Protein AF-A0A9D7NUK7-F1 (afdb_monomer)

Mean predicted aligned error: 3.02 Å

Secondary structure (DSSP, 8-state):
-HHHHHHHS---SEE-TT--EESSEEHHHHHHHHHHHHHHHHHH--HHHHHHHHHHHHHHHHHS---SSS-GGGTT---SEESTTSSTTTT---HHHHHHHHHHHHHHTT-PPP-

Sequence (115 aa):
MRDRFLEHGTLNGRYDARWRGSESTITTGCAQLAIVWSRLQAITHEPDYDSAAKRMVDLLKQVQHTSSSGPSAAQGGVTGSFPLWGRYEKFAYPNWAQKYLADALLCREGILPRF

Radius of gyration: 14.16 Å; Cα contacts (8 Å, |Δi|>4): 178; chains: 1; bounding box: 37×34×32 Å

Solvent-accessible surface area (backbone atoms only — not comparable to full-atom values): 6232 Å² total; per-residue (Å²): 109,64,65,57,30,67,73,66,76,53,60,55,48,39,64,51,100,83,67,51,69,40,66,46,26,32,41,41,59,49,22,49,48,18,40,51,24,41,50,46,21,74,74,69,67,47,65,66,27,46,54,39,19,53,53,42,51,53,53,49,60,70,57,29,34,74,59,90,69,75,64,74,91,48,52,68,31,24,38,26,9,50,58,50,79,19,83,52,53,52,79,36,60,46,69,63,28,44,51,34,40,53,50,28,53,37,31,72,75,70,47,68,86,86,130

Nearest PDB structures (foldseek):
  8h1l-assembly1_A  TM=6.351E-01  e=1.118E-01  Runella slithyformis
  8h1l-assembly2_D  TM=6.025E-01  e=1.185E-01  Runella slithyformis
  8h1k-assembly1_A  TM=7.068E-01  e=3.636E-01  Runella slithyformis
  8h1m-assembly1_A  TM=5.427E-01  e=2.552E-01  Runella slithyformis
  3wkh-assembly1_A  TM=5.705E-01  e=1.052E+00  Rhodothermus marinus

Structure (mmCIF, N/CA/C/O backbone):
data_AF-A0A9D7NUK7-F1
#
_entry.id   AF-A0A9D7NUK7-F1
#
loop_
_atom_site.group_PDB
_atom_site.id
_atom_site.type_symbol
_atom_site.label_atom_id
_atom_site.label_alt_id
_atom_site.label_comp_id
_atom_site.label_asym_id
_atom_site.label_entity_id
_atom_site.label_seq_id
_atom_site.pdbx_PDB_ins_code
_atom_site.Cartn_x
_atom_site.Cartn_y
_atom_site.Cartn_z
_atom_site.occupancy
_atom_site.B_iso_or_equiv
_atom_site.auth_seq_id
_atom_site.auth_comp_id
_atom_site.auth_asym_id
_atom_site.auth_atom_id
_atom_site.pdbx_PDB_model_num
ATOM 1 N N . MET A 1 1 ? -7.835 -10.086 5.136 1.00 93.19 1 MET A N 1
ATOM 2 C CA . MET A 1 1 ? -6.687 -9.354 4.539 1.00 93.19 1 MET A CA 1
ATOM 3 C C . MET A 1 1 ? -5.884 -8.594 5.585 1.00 93.19 1 MET A C 1
ATOM 5 O O . MET A 1 1 ? -4.676 -8.773 5.596 1.00 93.19 1 MET A O 1
ATOM 9 N N . ARG A 1 2 ? -6.526 -7.793 6.453 1.00 97.06 2 ARG A N 1
ATOM 10 C CA . ARG A 1 2 ? -5.874 -7.056 7.551 1.00 97.06 2 ARG A CA 1
ATOM 11 C C . ARG A 1 2 ? -4.936 -7.933 8.384 1.00 97.06 2 ARG A C 1
ATOM 13 O O . ARG A 1 2 ? -3.749 -7.649 8.429 1.00 97.06 2 ARG A O 1
ATOM 20 N N . ASP A 1 3 ? -5.448 -9.022 8.954 1.00 97.56 3 ASP A N 1
ATOM 21 C CA . ASP A 1 3 ? -4.664 -9.857 9.881 1.00 97.56 3 ASP A CA 1
ATOM 22 C C . ASP A 1 3 ? -3.449 -10.484 9.188 1.00 97.56 3 ASP A C 1
ATOM 24 O O . ASP A 1 3 ? -2.331 -10.373 9.673 1.00 97.56 3 ASP A O 1
ATOM 28 N N . ARG A 1 4 ? -3.641 -11.006 7.968 1.00 96.69 4 ARG A N 1
ATOM 29 C CA . ARG A 1 4 ? -2.550 -11.510 7.115 1.00 96.69 4 ARG A CA 1
ATOM 30 C C . ARG A 1 4 ? -1.466 -10.452 6.874 1.00 96.69 4 ARG A C 1
ATOM 32 O O . ARG A 1 4 ? -0.281 -10.770 6.875 1.00 96.69 4 ARG A O 1
ATOM 39 N N . PHE A 1 5 ? -1.863 -9.202 6.633 1.00 98.00 5 PHE A N 1
ATOM 40 C CA . PHE A 1 5 ? -0.913 -8.107 6.456 1.00 98.00 5 PHE A CA 1
ATOM 41 C C . PHE A 1 5 ? -0.197 -7.756 7.764 1.00 98.00 5 PHE A C 1
ATOM 43 O O . PHE A 1 5 ? 1.014 -7.553 7.755 1.00 98.00 5 PHE A O 1
ATOM 50 N N . LEU A 1 6 ? -0.916 -7.708 8.887 1.00 98.25 6 LEU A N 1
ATOM 51 C CA . LEU A 1 6 ? -0.321 -7.438 10.194 1.00 98.25 6 LEU A CA 1
ATOM 52 C C . LEU A 1 6 ? 0.694 -8.517 10.594 1.00 98.25 6 LEU A C 1
ATOM 54 O O . LEU A 1 6 ? 1.736 -8.180 11.159 1.00 98.25 6 LEU A O 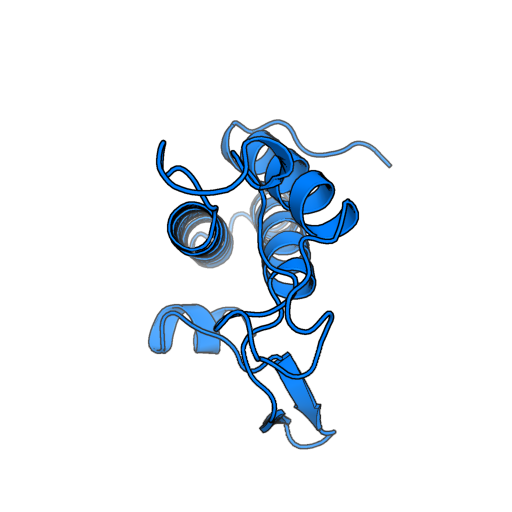1
ATOM 58 N N . GLU A 1 7 ? 0.421 -9.774 10.252 1.00 97.75 7 GLU A N 1
ATOM 59 C CA . GLU A 1 7 ? 1.290 -10.920 10.515 1.00 97.75 7 GLU A CA 1
ATOM 60 C C . GLU A 1 7 ? 2.540 -10.928 9.622 1.00 97.75 7 GLU A C 1
ATOM 62 O O . GLU A 1 7 ? 3.653 -11.076 10.119 1.00 97.75 7 GLU A O 1
ATOM 67 N N . HIS A 1 8 ? 2.388 -10.747 8.306 1.00 96.06 8 HIS A N 1
ATOM 68 C CA . HIS A 1 8 ? 3.493 -10.945 7.355 1.00 96.06 8 HIS A CA 1
ATOM 69 C C . HIS A 1 8 ? 4.180 -9.653 6.886 1.00 96.06 8 HIS A C 1
ATOM 71 O O . HIS A 1 8 ? 5.226 -9.712 6.245 1.00 96.06 8 HIS A O 1
ATOM 77 N N . GLY A 1 9 ? 3.588 -8.482 7.130 1.00 95.75 9 GLY A N 1
ATOM 78 C CA . GLY A 1 9 ? 4.094 -7.185 6.661 1.00 95.75 9 GLY A CA 1
ATOM 79 C C . GLY A 1 9 ? 3.938 -6.932 5.15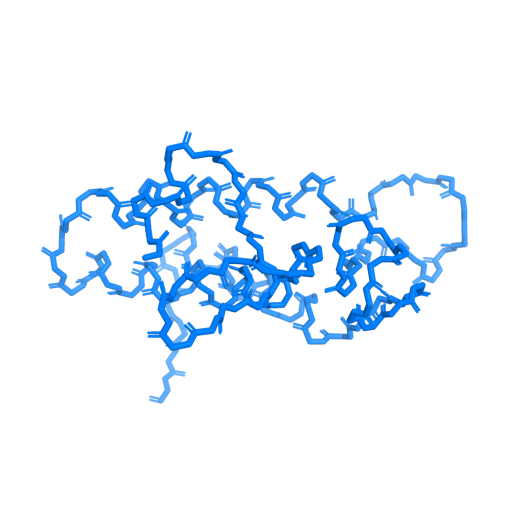6 1.00 95.75 9 GLY A C 1
ATOM 80 O O . GLY A 1 9 ? 4.337 -5.878 4.667 1.00 95.75 9 GLY A O 1
ATOM 81 N N . THR A 1 10 ? 3.352 -7.868 4.407 1.00 95.12 10 THR A N 1
ATOM 82 C CA . THR A 1 10 ? 3.106 -7.751 2.964 1.00 95.12 10 THR A CA 1
ATOM 83 C C . THR A 1 10 ? 1.871 -8.551 2.539 1.00 95.12 10 THR A C 1
ATOM 85 O O . THR A 1 10 ? 1.342 -9.358 3.306 1.00 95.12 10 THR A O 1
ATOM 88 N N . LEU A 1 11 ? 1.387 -8.322 1.317 1.00 96.81 11 LEU A N 1
ATOM 89 C CA . LEU A 1 11 ? 0.270 -9.043 0.709 1.00 96.81 11 LEU A CA 1
ATOM 90 C C . LEU A 1 11 ? 0.618 -9.432 -0.728 1.00 96.81 11 LEU A C 1
ATOM 92 O O . LEU A 1 11 ? 1.168 -8.636 -1.479 1.00 96.81 11 LEU A O 1
ATOM 96 N N . ASN A 1 12 ? 0.201 -10.629 -1.137 1.00 96.75 12 ASN A N 1
ATOM 97 C CA . ASN A 1 12 ? 0.234 -11.021 -2.545 1.00 96.75 12 ASN A CA 1
ATOM 98 C C . ASN A 1 12 ? -0.644 -10.098 -3.406 1.00 96.75 12 ASN A C 1
ATOM 100 O O . ASN A 1 12 ? -1.648 -9.561 -2.931 1.00 96.75 12 ASN A O 1
ATOM 104 N N . GLY A 1 13 ? -0.292 -9.946 -4.683 1.00 95.00 13 GLY A N 1
ATOM 105 C CA . GLY A 1 13 ? -1.022 -9.080 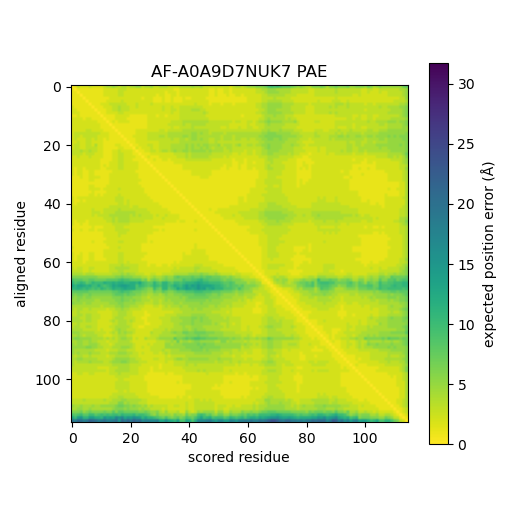-5.613 1.00 95.00 13 GLY A CA 1
ATOM 106 C C . GLY A 1 13 ? -2.407 -9.600 -5.993 1.00 95.00 13 GLY A C 1
ATOM 107 O O . GLY A 1 13 ? -3.317 -8.821 -6.273 1.00 95.00 13 GLY A O 1
ATOM 108 N N . ARG A 1 14 ? -2.589 -10.921 -5.994 1.00 95.19 14 ARG A N 1
ATOM 109 C CA . ARG A 1 14 ? -3.843 -11.584 -6.351 1.00 95.19 14 ARG A CA 1
ATOM 110 C C . ARG A 1 14 ? -4.125 -12.732 -5.399 1.00 95.19 14 ARG A C 1
ATOM 112 O O . ARG A 1 14 ? -3.221 -13.458 -4.995 1.00 95.19 14 ARG A O 1
ATOM 119 N N . TYR A 1 15 ? -5.402 -12.931 -5.105 1.00 95.56 15 TYR A N 1
ATOM 120 C CA . TYR A 1 15 ? -5.886 -14.072 -4.343 1.00 95.56 15 TYR A CA 1
ATOM 121 C C . TYR A 1 15 ? -6.968 -14.796 -5.135 1.00 95.56 15 TYR A C 1
ATOM 123 O O . TYR A 1 15 ? -7.774 -14.157 -5.814 1.00 95.56 15 TYR A O 1
ATOM 131 N N . ASP A 1 16 ? -6.958 -16.124 -5.078 1.00 96.38 16 ASP A N 1
ATOM 132 C CA . ASP A 1 16 ? -8.020 -16.946 -5.657 1.00 96.38 16 ASP A CA 1
ATOM 133 C C . ASP A 1 16 ? -9.210 -17.116 -4.692 1.00 96.38 16 ASP A C 1
ATOM 135 O O . ASP A 1 16 ? -9.200 -16.625 -3.562 1.00 96.38 16 ASP A O 1
ATOM 139 N N . ALA A 1 17 ? -10.243 -17.847 -5.123 1.00 96.62 17 ALA A N 1
ATOM 140 C CA . ALA A 1 17 ? -11.441 -18.107 -4.319 1.00 96.62 17 ALA A CA 1
ATOM 141 C C . ALA A 1 17 ? -11.170 -18.876 -3.008 1.00 96.62 17 ALA A C 1
ATOM 143 O O . ALA A 1 17 ? -12.022 -18.907 -2.125 1.00 96.62 17 ALA A O 1
ATOM 144 N N . ARG A 1 18 ? -9.994 -19.502 -2.871 1.00 96.38 18 ARG A N 1
ATOM 145 C CA . ARG A 1 18 ? -9.546 -20.197 -1.656 1.00 96.38 18 ARG A CA 1
ATOM 146 C C . ARG A 1 18 ? -8.555 -19.355 -0.849 1.00 96.38 18 ARG A C 1
ATOM 148 O O . ARG A 1 18 ? -7.889 -19.889 0.033 1.00 96.38 18 ARG A O 1
ATOM 155 N N . TRP A 1 19 ? -8.432 -18.062 -1.154 1.00 93.62 19 TRP A N 1
ATOM 156 C CA . TRP A 1 19 ? -7.483 -17.139 -0.532 1.00 93.62 19 TRP A CA 1
ATOM 157 C C . TRP A 1 19 ? -6.014 -17.551 -0.676 1.00 93.62 19 TRP A C 1
ATOM 159 O O . TRP A 1 19 ? -5.176 -17.157 0.140 1.00 93.62 19 TRP A O 1
ATOM 169 N N . ARG A 1 20 ? -5.667 -18.304 -1.726 1.00 95.44 20 ARG A N 1
ATOM 170 C CA . ARG A 1 20 ? -4.266 -18.585 -2.054 1.00 95.44 20 ARG A CA 1
ATOM 171 C C . ARG A 1 20 ? -3.686 -17.401 -2.810 1.00 95.44 20 ARG A C 1
ATOM 173 O O . ARG A 1 20 ? -4.248 -16.960 -3.813 1.00 95.44 20 ARG A O 1
ATOM 180 N N . GLY A 1 21 ? -2.583 -16.878 -2.287 1.00 95.75 21 GLY A N 1
ATOM 181 C CA . GLY A 1 21 ? -1.889 -15.730 -2.848 1.00 95.75 21 GLY A CA 1
ATOM 182 C C . GLY A 1 21 ? -1.051 -16.091 -4.071 1.00 95.75 21 GLY A C 1
ATOM 183 O O . GLY A 1 21 ? -0.461 -17.165 -4.142 1.00 95.75 21 GLY A O 1
ATOM 184 N N . SER A 1 22 ? -1.001 -15.173 -5.025 1.00 95.31 22 SER A N 1
ATOM 185 C CA . SER A 1 22 ? -0.167 -15.222 -6.224 1.00 95.31 22 SER A CA 1
ATOM 186 C C . SER A 1 22 ? 0.215 -13.800 -6.630 1.00 95.31 22 SER A C 1
ATOM 188 O O . SER A 1 22 ? -0.435 -12.844 -6.203 1.00 95.31 22 SER A O 1
ATOM 190 N N . GLU A 1 23 ? 1.218 -13.678 -7.501 1.00 94.19 23 GLU A N 1
ATOM 191 C CA . GLU A 1 23 ? 1.752 -12.400 -7.986 1.00 94.19 23 GLU A CA 1
ATOM 192 C C . GLU A 1 23 ? 2.411 -11.547 -6.887 1.00 94.19 23 GLU A C 1
ATOM 194 O O . GLU A 1 23 ? 2.067 -11.590 -5.703 1.00 94.19 23 GLU A O 1
ATOM 199 N N . SER A 1 24 ? 3.379 -10.733 -7.298 1.00 95.25 24 SER A N 1
ATOM 200 C CA . SER A 1 24 ? 4.018 -9.753 -6.419 1.00 95.25 24 SER A CA 1
ATOM 201 C C . SER A 1 24 ? 3.020 -8.702 -5.925 1.00 95.25 24 SER A C 1
ATOM 203 O O . SER A 1 24 ? 1.990 -8.462 -6.557 1.00 95.25 24 SER A O 1
ATOM 205 N N . THR A 1 25 ? 3.345 -8.053 -4.809 1.00 95.94 25 THR A N 1
ATOM 206 C CA . THR A 1 25 ? 2.539 -6.991 -4.194 1.00 95.94 25 THR A CA 1
ATOM 207 C C . THR A 1 25 ? 2.128 -5.937 -5.217 1.00 95.94 25 THR A C 1
ATOM 209 O O . THR A 1 25 ? 2.980 -5.382 -5.910 1.00 95.94 25 THR A O 1
ATOM 212 N N . ILE A 1 26 ? 0.833 -5.625 -5.291 1.00 96.69 26 ILE A N 1
ATOM 213 C CA . ILE A 1 26 ? 0.307 -4.545 -6.134 1.00 96.69 26 ILE A CA 1
ATOM 214 C C . ILE A 1 26 ? 0.104 -3.312 -5.256 1.00 96.69 26 ILE A C 1
ATOM 216 O O . ILE A 1 26 ? -0.796 -3.274 -4.415 1.00 96.69 26 ILE A O 1
ATOM 220 N N . THR A 1 27 ? 0.928 -2.287 -5.464 1.00 96.88 27 THR A N 1
ATOM 221 C CA . THR A 1 27 ? 0.982 -1.086 -4.609 1.00 96.88 27 THR A CA 1
ATOM 222 C C . THR A 1 27 ? -0.313 -0.283 -4.656 1.00 96.88 27 THR A C 1
ATOM 224 O O . THR A 1 27 ? -0.730 0.290 -3.654 1.00 96.88 27 THR A O 1
ATOM 227 N N . THR A 1 28 ? -0.995 -0.295 -5.803 1.00 96.44 28 THR A N 1
ATOM 228 C CA . THR A 1 28 ? -2.300 0.353 -5.973 1.00 96.44 28 THR A CA 1
ATOM 229 C C . THR A 1 28 ? -3.337 -0.261 -5.036 1.00 96.44 28 THR A C 1
ATOM 231 O O . THR A 1 28 ? -4.020 0.463 -4.316 1.00 96.44 28 THR A O 1
ATOM 234 N N . GLY A 1 29 ? -3.417 -1.595 -4.999 1.00 96.56 29 GLY A N 1
ATOM 235 C CA . GLY A 1 29 ? -4.332 -2.315 -4.115 1.00 96.56 29 GLY A CA 1
ATOM 236 C C . GLY A 1 29 ? -3.969 -2.122 -2.644 1.00 96.56 29 GLY A C 1
ATOM 237 O O . GLY A 1 29 ? -4.850 -1.919 -1.815 1.00 96.56 29 GLY A O 1
ATOM 238 N N . CYS A 1 30 ? -2.675 -2.097 -2.321 1.00 97.81 30 CYS A N 1
ATOM 239 C CA . CYS A 1 30 ? -2.181 -1.743 -0.990 1.00 97.81 30 CYS A CA 1
ATOM 240 C C . CYS A 1 30 ? -2.637 -0.343 -0.550 1.00 97.81 30 CYS A C 1
ATOM 242 O O . CYS A 1 30 ? -3.160 -0.189 0.551 1.00 97.81 30 CYS A O 1
ATOM 244 N N . ALA A 1 31 ? -2.501 0.666 -1.414 1.00 97.69 31 ALA A N 1
ATOM 245 C CA . ALA A 1 31 ? -2.919 2.032 -1.110 1.00 97.69 31 ALA A CA 1
ATOM 246 C C . ALA A 1 31 ? -4.441 2.127 -0.914 1.00 97.69 31 ALA A C 1
ATOM 248 O O . ALA A 1 31 ? -4.916 2.732 0.044 1.00 97.69 31 ALA A O 1
ATOM 249 N N . GLN A 1 32 ? -5.214 1.451 -1.768 1.00 97.25 32 GLN A N 1
ATOM 250 C CA . GLN A 1 32 ? -6.667 1.347 -1.621 1.00 97.25 32 GLN A CA 1
ATOM 251 C C . GLN A 1 32 ? -7.069 0.649 -0.312 1.00 97.25 32 GLN A C 1
ATOM 253 O O . GLN A 1 32 ? -7.980 1.116 0.371 1.00 97.25 32 GLN A O 1
ATOM 258 N N . LEU A 1 33 ? -6.381 -0.432 0.074 1.00 98.06 33 LEU A N 1
ATOM 259 C CA . LEU A 1 33 ? -6.617 -1.119 1.346 1.00 98.06 33 LEU A CA 1
ATOM 260 C C . LEU A 1 33 ? -6.312 -0.225 2.547 1.00 98.06 33 LEU A C 1
ATOM 262 O O . LEU A 1 33 ? -7.096 -0.231 3.490 1.00 98.06 33 LEU A O 1
ATOM 266 N N . ALA A 1 34 ? -5.241 0.574 2.503 1.00 98.25 34 ALA A N 1
ATOM 267 C CA . ALA A 1 34 ? -4.939 1.533 3.563 1.00 98.25 34 ALA A CA 1
ATOM 268 C C . ALA A 1 34 ? -6.099 2.521 3.772 1.00 98.25 34 ALA A C 1
ATOM 270 O O . ALA A 1 34 ? -6.548 2.703 4.900 1.00 98.25 34 ALA A O 1
ATOM 271 N N . ILE A 1 35 ? -6.658 3.072 2.688 1.00 98.06 35 ILE A N 1
ATOM 272 C CA . ILE A 1 35 ? -7.829 3.963 2.740 1.00 98.06 35 ILE A CA 1
ATOM 273 C C . ILE A 1 35 ? -9.053 3.239 3.324 1.00 98.06 35 ILE A C 1
ATOM 275 O O . ILE A 1 35 ? -9.768 3.791 4.162 1.00 98.06 35 ILE A O 1
ATOM 279 N N . VAL A 1 36 ? -9.325 2.006 2.877 1.00 97.81 36 VAL A N 1
ATOM 280 C CA . VAL A 1 36 ? -10.451 1.203 3.385 1.00 97.81 36 VAL A CA 1
ATOM 281 C C . VAL A 1 36 ? -10.292 0.936 4.879 1.00 97.81 36 VAL A C 1
ATOM 283 O O . VAL A 1 36 ? -11.248 1.116 5.628 1.00 97.81 36 VAL A O 1
ATOM 286 N N . TRP A 1 37 ? -9.098 0.559 5.332 1.00 98.31 37 TRP A N 1
ATOM 287 C CA . TRP A 1 37 ? -8.828 0.327 6.747 1.00 98.31 37 TRP A CA 1
ATOM 288 C C . TRP A 1 37 ? -8.950 1.608 7.571 1.00 98.31 37 TRP A C 1
ATOM 290 O O . TRP A 1 37 ? -9.594 1.571 8.611 1.00 98.31 37 TRP A O 1
ATOM 300 N N . SER A 1 38 ? -8.473 2.758 7.088 1.00 97.94 38 SER A N 1
ATOM 301 C CA . SER A 1 38 ? -8.709 4.041 7.769 1.00 97.94 38 SER A CA 1
ATOM 302 C C . SER A 1 38 ? -10.199 4.361 7.932 1.00 97.94 38 SER A C 1
ATOM 304 O O . SER A 1 38 ? -10.611 4.872 8.971 1.00 97.94 38 SER A O 1
ATOM 306 N N . ARG A 1 39 ? -11.038 4.024 6.944 1.00 96.31 39 ARG A N 1
ATOM 307 C CA . ARG A 1 39 ? -12.496 4.180 7.078 1.00 96.31 39 ARG A CA 1
ATOM 308 C C . ARG A 1 39 ? -13.110 3.195 8.057 1.00 96.31 39 ARG A C 1
ATOM 310 O O . ARG A 1 39 ? -13.955 3.591 8.850 1.00 96.31 39 ARG A O 1
ATOM 317 N N . LEU A 1 40 ? -12.698 1.931 8.001 1.00 97.19 40 LEU A N 1
ATOM 318 C CA . LEU A 1 40 ? -13.181 0.920 8.936 1.00 97.19 40 LEU A CA 1
ATOM 319 C C . LEU A 1 40 ? -12.817 1.304 10.370 1.00 97.19 40 LEU A C 1
ATOM 321 O O . LEU A 1 40 ? -13.704 1.293 11.209 1.00 97.19 40 LEU A O 1
ATOM 325 N N . GLN A 1 41 ? -11.596 1.783 10.624 1.00 97.56 41 GLN A N 1
ATOM 326 C CA . GLN A 1 41 ? -11.207 2.354 11.916 1.00 97.56 41 GLN A CA 1
ATOM 327 C C . GLN A 1 41 ? -12.167 3.460 12.374 1.00 97.56 41 GLN A C 1
ATOM 329 O O . GLN A 1 41 ? -12.559 3.486 13.536 1.00 97.56 41 GLN A O 1
ATOM 334 N N . ALA A 1 42 ? -12.538 4.386 11.487 1.00 95.56 42 ALA A N 1
ATOM 335 C CA . ALA A 1 42 ? -13.418 5.499 11.838 1.00 95.56 42 ALA A CA 1
ATOM 336 C C . ALA A 1 42 ? -14.861 5.065 12.154 1.00 95.56 42 ALA A C 1
ATOM 338 O O . ALA A 1 42 ? -15.552 5.763 12.887 1.00 95.56 42 ALA A O 1
ATOM 339 N N .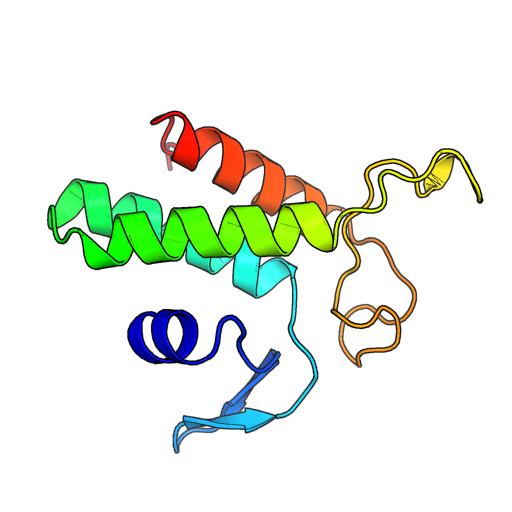 ILE A 1 43 ? -15.310 3.934 11.599 1.00 96.38 43 ILE A N 1
ATOM 340 C CA . ILE A 1 43 ? -16.662 3.390 11.800 1.00 96.38 43 ILE A CA 1
ATOM 341 C C . ILE A 1 43 ? -16.706 2.432 12.996 1.00 96.38 43 ILE A C 1
ATOM 343 O O . ILE A 1 43 ? -17.641 2.477 13.789 1.00 96.38 43 ILE A O 1
ATOM 347 N N . THR A 1 44 ? -15.731 1.527 13.103 1.00 97.56 44 THR A N 1
ATOM 348 C CA . THR A 1 44 ? -15.739 0.424 14.075 1.00 97.56 44 THR A CA 1
ATOM 349 C C . THR A 1 44 ? -14.927 0.722 15.328 1.00 97.56 44 THR A C 1
ATOM 351 O O . THR A 1 44 ? -15.109 0.042 16.333 1.00 97.56 44 THR A O 1
ATOM 354 N N . HIS A 1 45 ? -14.016 1.698 15.269 1.00 97.06 45 HIS A N 1
ATOM 355 C CA . HIS A 1 45 ? -13.030 2.004 16.309 1.00 97.06 45 HIS A CA 1
ATOM 356 C C . HIS A 1 45 ? -12.098 0.834 16.680 1.00 97.06 45 HIS A C 1
ATOM 358 O O . HIS A 1 45 ? -11.406 0.896 17.695 1.00 97.06 45 HIS A O 1
ATOM 364 N N . GLU A 1 46 ? -12.032 -0.220 15.859 1.00 98.06 46 GLU A N 1
ATOM 365 C CA . GLU A 1 46 ? -11.198 -1.394 16.128 1.00 98.06 46 GLU A CA 1
ATOM 366 C C . GLU A 1 46 ? -9.722 -1.115 15.777 1.00 98.06 46 GLU A C 1
ATOM 368 O O . GLU A 1 46 ? -9.402 -1.007 14.591 1.00 98.06 46 GLU A O 1
ATOM 373 N N . PRO A 1 47 ? -8.805 -1.067 16.766 1.00 97.25 47 PRO A N 1
ATOM 374 C CA . PRO A 1 47 ? -7.449 -0.509 16.632 1.00 97.25 47 PRO A CA 1
ATOM 375 C C . PRO A 1 47 ? -6.544 -1.229 15.622 1.00 97.25 47 PRO A C 1
ATOM 377 O O . PRO A 1 47 ? -5.546 -0.669 15.152 1.00 97.25 47 PRO A O 1
ATOM 380 N N . ASP A 1 48 ? -6.880 -2.463 15.258 1.00 98.38 48 ASP A N 1
ATOM 381 C CA . ASP A 1 48 ? -6.133 -3.223 14.261 1.00 98.38 48 ASP A CA 1
ATOM 382 C C . ASP A 1 48 ? -6.272 -2.615 12.860 1.00 98.38 48 ASP A C 1
ATOM 384 O O . ASP A 1 48 ? -5.361 -2.747 12.038 1.00 98.38 48 ASP A O 1
ATOM 388 N N . TYR A 1 49 ? -7.378 -1.920 12.565 1.00 98.38 49 TYR A N 1
ATOM 389 C CA . TYR A 1 49 ? -7.535 -1.218 11.291 1.00 98.38 49 TYR A CA 1
ATOM 390 C C . TYR A 1 49 ? -6.616 -0.001 11.193 1.00 98.38 49 TYR A C 1
ATOM 392 O O . TYR A 1 49 ? -5.961 0.169 10.164 1.00 98.38 49 TYR A O 1
ATOM 400 N N . ASP A 1 50 ? -6.509 0.803 12.253 1.00 97.50 50 ASP A N 1
ATOM 401 C CA . ASP A 1 50 ? -5.530 1.894 12.330 1.00 97.50 50 ASP A CA 1
ATOM 402 C C . ASP A 1 50 ? -4.098 1.369 12.187 1.00 97.50 50 ASP A C 1
ATOM 404 O O . ASP A 1 50 ? -3.323 1.856 11.357 1.00 97.50 50 ASP A O 1
ATOM 408 N N . SER A 1 51 ? -3.770 0.314 12.937 1.00 98.38 51 SER A N 1
ATOM 409 C CA . SER A 1 51 ? -2.451 -0.321 12.889 1.00 98.38 51 SER A CA 1
ATOM 410 C C . SER A 1 51 ? -2.110 -0.816 11.483 1.00 98.38 51 SER A C 1
ATOM 412 O O . SER A 1 51 ? -1.006 -0.582 1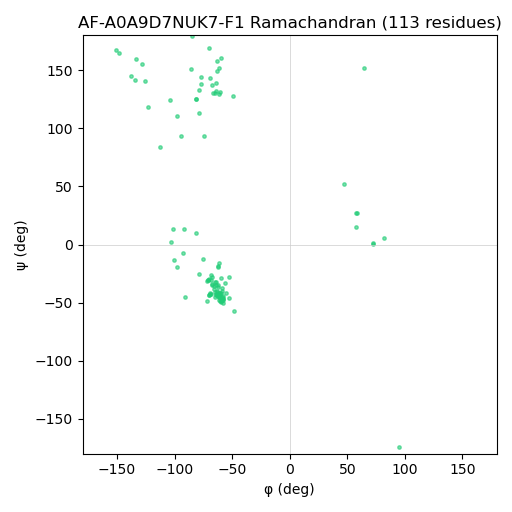0.982 1.00 98.38 51 SER A O 1
ATOM 414 N N . ALA A 1 52 ? -3.061 -1.464 10.807 1.00 98.56 52 ALA A N 1
ATOM 415 C CA . ALA A 1 52 ? -2.865 -1.958 9.452 1.00 98.56 52 ALA A CA 1
ATOM 416 C C . ALA A 1 52 ? -2.744 -0.817 8.432 1.00 98.56 52 ALA A C 1
ATOM 418 O O . ALA A 1 52 ? -1.855 -0.857 7.580 1.00 98.56 52 ALA A O 1
ATOM 419 N N . ALA A 1 53 ? -3.582 0.220 8.530 1.00 98.38 53 ALA A N 1
ATOM 420 C CA . ALA A 1 53 ? -3.528 1.380 7.643 1.00 98.38 53 ALA A CA 1
ATOM 421 C C . ALA A 1 53 ? -2.170 2.093 7.735 1.00 98.38 53 ALA A C 1
ATOM 423 O O . ALA A 1 53 ? -1.516 2.313 6.713 1.00 98.38 53 ALA A O 1
ATOM 424 N N . LYS A 1 54 ? -1.697 2.377 8.956 1.00 98.38 54 LYS A N 1
ATOM 425 C CA . LYS A 1 54 ? -0.405 3.038 9.198 1.00 98.38 54 LYS A CA 1
ATOM 426 C C . LYS A 1 54 ? 0.767 2.225 8.653 1.00 98.38 54 LYS A C 1
ATOM 428 O O . LYS A 1 54 ? 1.579 2.765 7.901 1.00 98.38 54 LYS A O 1
ATOM 433 N N . ARG A 1 55 ? 0.816 0.921 8.952 1.00 98.56 55 ARG A N 1
ATOM 434 C CA . ARG A 1 55 ? 1.883 0.030 8.462 1.00 98.56 55 ARG A CA 1
ATOM 435 C C . ARG A 1 55 ? 1.873 -0.110 6.939 1.00 98.56 55 ARG A C 1
ATOM 437 O O . ARG A 1 55 ? 2.937 -0.188 6.335 1.00 98.56 55 ARG A O 1
ATOM 444 N N . MET A 1 56 ? 0.699 -0.103 6.305 1.00 98.56 56 MET A N 1
ATOM 445 C CA . MET A 1 56 ? 0.588 -0.154 4.843 1.00 98.56 56 MET A CA 1
ATOM 446 C C . MET A 1 56 ? 1.087 1.133 4.185 1.00 98.56 56 MET A C 1
ATOM 448 O O . MET A 1 56 ? 1.806 1.074 3.191 1.00 98.56 56 MET A O 1
ATOM 452 N N . VAL A 1 57 ? 0.761 2.295 4.757 1.00 98.31 57 VAL A N 1
ATOM 453 C CA . VAL A 1 57 ? 1.317 3.579 4.303 1.00 98.31 57 VAL A CA 1
ATOM 454 C C . VAL A 1 57 ? 2.840 3.592 4.453 1.00 98.31 57 VAL A C 1
ATOM 456 O O . VAL A 1 57 ? 3.531 4.020 3.533 1.00 98.31 57 VAL A O 1
ATOM 459 N N . ASP A 1 58 ? 3.379 3.097 5.570 1.00 98.06 58 ASP A N 1
ATOM 460 C CA . ASP A 1 58 ? 4.831 3.020 5.773 1.00 98.06 58 ASP A CA 1
ATOM 461 C C . ASP A 1 58 ? 5.514 2.084 4.763 1.00 98.06 58 ASP A C 1
ATOM 463 O O . ASP A 1 58 ? 6.542 2.459 4.198 1.00 98.06 58 ASP A O 1
ATOM 467 N N . LEU A 1 59 ? 4.909 0.933 4.445 1.00 97.19 59 LEU A N 1
ATOM 468 C CA . LEU A 1 59 ? 5.378 0.059 3.364 1.00 97.19 59 LEU A CA 1
ATOM 469 C C . LEU A 1 59 ? 5.409 0.801 2.018 1.00 97.19 59 LEU A C 1
ATOM 471 O O . LEU A 1 59 ? 6.404 0.749 1.302 1.00 97.19 59 LEU A O 1
ATOM 475 N N . LEU A 1 60 ? 4.346 1.524 1.663 1.00 97.38 60 LEU A N 1
ATOM 476 C CA . LEU A 1 60 ? 4.279 2.243 0.387 1.00 97.38 60 LEU A CA 1
ATOM 477 C C . LEU A 1 60 ? 5.276 3.403 0.306 1.00 97.38 60 LEU A C 1
ATOM 479 O O . LEU A 1 60 ? 5.846 3.633 -0.758 1.00 97.38 60 LEU A O 1
ATOM 483 N N . LYS A 1 61 ? 5.545 4.088 1.423 1.00 96.12 61 LYS A N 1
ATOM 484 C CA . LYS A 1 61 ? 6.606 5.103 1.511 1.00 96.12 61 LYS A CA 1
ATOM 485 C C . LYS A 1 61 ? 7.994 4.509 1.269 1.00 96.12 61 LYS A C 1
ATOM 487 O O . LYS A 1 61 ? 8.830 5.180 0.679 1.00 96.12 61 LYS A O 1
ATOM 492 N N . GLN A 1 62 ? 8.239 3.266 1.692 1.00 94.44 62 GLN A N 1
ATOM 493 C CA . GLN A 1 62 ? 9.495 2.562 1.399 1.00 94.44 62 GLN A CA 1
ATOM 494 C C . GLN A 1 62 ? 9.612 2.161 -0.078 1.00 94.44 62 GLN A C 1
ATOM 496 O O . GLN A 1 62 ? 10.717 2.099 -0.609 1.00 94.44 62 GLN A O 1
ATOM 501 N N . VAL A 1 63 ? 8.485 1.891 -0.743 1.00 93.56 63 VAL A N 1
ATOM 502 C CA . VAL A 1 63 ? 8.442 1.565 -2.178 1.00 93.56 63 VAL A CA 1
ATOM 503 C C . VAL A 1 63 ? 8.550 2.816 -3.059 1.00 93.56 63 VAL A C 1
ATOM 505 O O . VAL A 1 63 ? 8.989 2.728 -4.206 1.00 93.56 63 VAL A O 1
ATOM 508 N N . GLN A 1 64 ? 8.151 3.981 -2.546 1.00 94.75 64 GLN A N 1
ATOM 509 C CA . GLN A 1 64 ? 8.220 5.244 -3.273 1.00 94.75 64 GLN A CA 1
ATOM 510 C C . GLN A 1 64 ? 9.667 5.592 -3.645 1.00 94.75 64 GLN A C 1
ATOM 512 O O . GLN A 1 64 ? 10.569 5.620 -2.807 1.00 94.75 64 GLN A O 1
ATOM 517 N N . HIS A 1 65 ? 9.885 5.917 -4.916 1.00 92.12 65 HIS A N 1
ATOM 518 C CA . HIS A 1 65 ? 11.182 6.313 -5.434 1.00 92.12 65 HIS A CA 1
ATOM 519 C C . HIS A 1 65 ? 11.528 7.739 -4.985 1.00 92.12 65 HIS A C 1
ATOM 521 O O . HIS A 1 65 ? 11.162 8.720 -5.627 1.00 92.12 65 HIS A O 1
ATOM 527 N N . THR A 1 66 ? 12.244 7.861 -3.871 1.00 90.06 66 THR A N 1
ATOM 528 C CA . THR A 1 66 ? 12.688 9.148 -3.302 1.00 90.06 66 THR A CA 1
ATOM 529 C C . THR A 1 66 ? 14.165 9.448 -3.564 1.00 90.06 66 THR A C 1
ATOM 531 O O . THR A 1 66 ? 14.666 10.485 -3.132 1.00 90.06 66 THR A O 1
ATOM 534 N N . SER A 1 67 ? 14.867 8.569 -4.290 1.00 86.44 67 SER A N 1
ATOM 535 C CA . SER A 1 67 ? 16.268 8.783 -4.650 1.00 86.44 67 SER A CA 1
ATOM 536 C C . SER A 1 67 ? 16.433 10.006 -5.554 1.00 86.44 67 SER A C 1
ATOM 538 O O . SER A 1 67 ? 15.667 10.215 -6.498 1.00 86.44 67 SER A O 1
ATOM 540 N N . SER A 1 68 ? 17.483 10.786 -5.298 1.00 81.75 68 SER A N 1
ATOM 541 C CA . SER A 1 68 ? 17.931 11.858 -6.189 1.00 81.75 68 SER A CA 1
ATOM 542 C C . SER A 1 68 ? 18.659 11.331 -7.431 1.00 81.75 68 SER A C 1
ATOM 544 O O . SER A 1 68 ? 18.870 12.088 -8.377 1.00 81.75 68 SER A O 1
ATOM 546 N N . SER A 1 69 ? 19.024 10.044 -7.451 1.00 85.25 69 SER A N 1
ATOM 547 C CA . SER A 1 69 ? 19.603 9.372 -8.614 1.00 85.25 69 SER A CA 1
ATOM 548 C C . SER A 1 69 ? 18.528 8.827 -9.562 1.00 85.25 69 SER A C 1
ATOM 550 O O . SER A 1 69 ? 17.435 8.453 -9.143 1.00 85.25 69 SER A O 1
ATOM 552 N N . GLY A 1 70 ? 18.856 8.754 -10.855 1.00 85.00 70 GLY A N 1
ATOM 553 C CA . GLY A 1 70 ? 17.949 8.274 -11.902 1.00 85.00 70 GLY A CA 1
ATOM 554 C C . GLY A 1 70 ? 17.173 9.391 -12.616 1.00 85.00 70 GLY A C 1
ATOM 555 O O . GLY A 1 70 ? 17.451 10.574 -12.414 1.00 85.00 70 GLY A O 1
ATOM 556 N N . PRO A 1 71 ? 16.228 9.034 -13.505 1.00 88.38 71 PRO A N 1
ATOM 557 C CA . PRO A 1 71 ? 15.450 1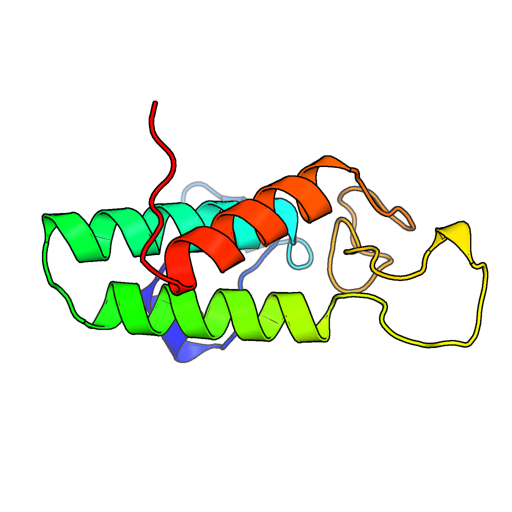0.009 -14.262 1.00 88.38 71 PRO A CA 1
ATOM 558 C C . PRO A 1 71 ? 14.583 10.874 -13.342 1.00 88.38 71 PRO A C 1
ATOM 560 O O . PRO A 1 71 ? 13.830 10.347 -12.523 1.00 88.38 71 PRO A O 1
ATOM 563 N N . SER A 1 72 ? 14.610 12.195 -13.535 1.00 90.38 72 SER A N 1
ATOM 564 C CA . SER A 1 72 ? 13.781 13.140 -12.768 1.00 90.38 72 SER A CA 1
ATOM 565 C C . SER A 1 72 ? 12.285 12.817 -12.849 1.00 90.38 72 SER A C 1
ATOM 567 O O . SER A 1 72 ? 11.567 12.961 -11.868 1.00 90.38 72 SER A O 1
ATOM 569 N N . ALA A 1 73 ? 11.824 12.284 -13.984 1.00 88.75 73 ALA A N 1
ATOM 570 C CA . ALA A 1 73 ? 10.440 11.858 -14.186 1.00 88.75 73 ALA A CA 1
ATOM 571 C C . ALA A 1 73 ? 9.979 10.719 -13.250 1.00 88.75 73 ALA A C 1
ATOM 573 O O . ALA A 1 73 ? 8.779 10.522 -13.086 1.00 88.75 73 ALA A O 1
ATOM 574 N N . ALA A 1 74 ? 10.904 9.965 -12.645 1.00 88.75 74 ALA A N 1
ATOM 575 C CA . ALA A 1 74 ? 10.590 8.904 -11.685 1.00 88.75 74 ALA A CA 1
ATOM 576 C C . ALA A 1 74 ? 10.608 9.390 -10.224 1.00 88.75 74 ALA A C 1
ATOM 578 O O . ALA A 1 74 ? 10.254 8.634 -9.318 1.00 88.75 74 ALA A O 1
ATOM 579 N N . GLN A 1 75 ? 11.038 10.627 -9.958 1.00 91.56 75 GLN A N 1
ATOM 580 C CA . GLN A 1 75 ? 11.137 11.152 -8.597 1.00 91.56 75 GLN A CA 1
ATOM 581 C C . GLN A 1 75 ? 9.758 11.263 -7.944 1.00 91.56 75 GLN A C 1
ATOM 583 O O . GLN A 1 75 ? 8.802 11.780 -8.517 1.00 91.56 75 GLN A O 1
ATOM 588 N N . GLY A 1 76 ? 9.657 10.731 -6.730 1.00 91.06 76 GLY A N 1
ATOM 589 C CA . GLY A 1 76 ? 8.412 10.601 -5.987 1.00 91.06 76 GLY A CA 1
ATOM 590 C C . GLY A 1 76 ? 7.467 9.529 -6.532 1.00 91.06 76 GLY A C 1
ATOM 591 O O . GLY A 1 76 ? 6.385 9.375 -5.980 1.00 91.06 76 GLY A O 1
ATOM 592 N N . GLY A 1 77 ? 7.812 8.795 -7.592 1.00 93.50 77 GLY A N 1
ATOM 593 C CA . GLY A 1 77 ? 6.940 7.781 -8.183 1.00 93.50 77 GLY A CA 1
ATOM 594 C C . GLY A 1 77 ? 6.755 6.559 -7.282 1.00 93.50 77 GLY A C 1
ATOM 595 O O . GLY A 1 77 ? 7.697 6.093 -6.647 1.00 93.50 77 GLY A O 1
ATOM 596 N N . VAL A 1 78 ? 5.551 5.985 -7.271 1.00 95.50 78 VAL A N 1
ATOM 597 C CA . VAL A 1 78 ? 5.279 4.670 -6.667 1.00 95.50 78 VAL A CA 1
ATOM 598 C C . VAL A 1 78 ? 5.129 3.650 -7.786 1.00 95.50 78 VAL A C 1
ATOM 600 O O . VAL A 1 78 ? 4.331 3.850 -8.704 1.00 95.50 78 VAL A O 1
ATOM 603 N N . THR A 1 79 ? 5.918 2.579 -7.743 1.00 94.88 79 THR A N 1
ATOM 604 C CA . THR A 1 79 ? 5.877 1.520 -8.761 1.00 94.88 79 THR A CA 1
ATOM 605 C C . THR A 1 79 ? 4.520 0.834 -8.747 1.00 94.88 79 THR A C 1
ATOM 607 O O . THR A 1 79 ? 3.900 0.745 -7.693 1.00 94.88 79 THR A O 1
ATOM 610 N N . GLY A 1 80 ? 4.029 0.323 -9.876 1.00 93.00 80 GLY A N 1
ATOM 611 C CA . GLY A 1 80 ? 2.717 -0.340 -9.899 1.00 93.00 80 GLY A CA 1
ATOM 612 C C . GLY A 1 80 ? 2.674 -1.668 -9.132 1.00 93.00 80 GLY A C 1
ATOM 613 O O . GLY A 1 80 ? 1.662 -2.021 -8.518 1.00 93.0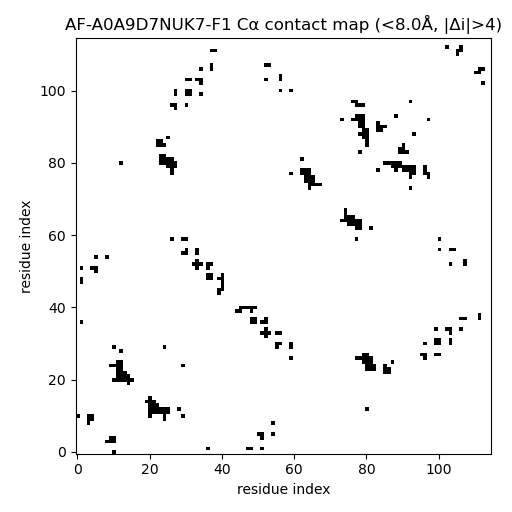0 80 GLY A O 1
ATOM 614 N N . SER A 1 81 ? 3.803 -2.371 -9.098 1.00 94.38 81 SER A N 1
ATOM 615 C CA . SER A 1 81 ? 4.030 -3.549 -8.265 1.00 94.38 81 SER A CA 1
ATOM 616 C C . SER A 1 81 ? 5.375 -3.467 -7.547 1.00 94.38 81 SER A C 1
ATOM 618 O O . SER A 1 81 ? 6.258 -2.697 -7.935 1.00 94.38 81 SER A O 1
ATOM 620 N N . PHE A 1 82 ? 5.518 -4.234 -6.467 1.00 93.69 82 PHE A N 1
ATOM 621 C CA . PHE A 1 82 ? 6.771 -4.378 -5.737 1.00 93.69 82 PHE A CA 1
ATOM 622 C C . PHE A 1 82 ? 7.179 -5.858 -5.666 1.00 93.69 82 PHE A C 1
ATOM 624 O O . PHE A 1 82 ? 6.434 -6.656 -5.084 1.00 93.69 82 PHE A O 1
ATOM 631 N N . PRO A 1 83 ? 8.340 -6.239 -6.237 1.00 94.00 83 PRO A N 1
ATOM 632 C CA . PRO A 1 83 ? 9.352 -5.374 -6.871 1.00 94.00 83 PRO A CA 1
ATOM 633 C C . PRO A 1 83 ? 8.890 -4.758 -8.210 1.00 94.00 83 PRO A C 1
ATOM 635 O O . PRO A 1 83 ? 7.889 -5.191 -8.769 1.00 94.00 83 PRO A O 1
ATOM 638 N N . LEU A 1 84 ? 9.643 -3.781 -8.743 1.00 91.38 84 LEU A N 1
ATOM 639 C CA . LEU A 1 84 ? 9.332 -3.021 -9.978 1.00 91.38 84 LEU A CA 1
ATOM 640 C C . LEU A 1 84 ? 9.035 -3.905 -11.210 1.00 91.38 84 LEU A C 1
ATOM 642 O O . LEU A 1 84 ? 8.308 -3.499 -12.116 1.00 91.38 84 LEU A O 1
ATOM 646 N N . TRP A 1 85 ? 9.603 -5.111 -11.261 1.00 93.06 85 TRP A N 1
ATOM 647 C CA . TRP A 1 85 ? 9.387 -6.094 -12.329 1.00 93.06 85 TRP A CA 1
ATOM 648 C C . TRP A 1 85 ? 8.240 -7.078 -12.040 1.00 93.06 85 TRP A C 1
ATOM 650 O O . TRP A 1 85 ? 8.124 -8.103 -12.719 1.00 93.06 85 TRP A O 1
ATOM 660 N N . GLY A 1 86 ? 7.403 -6.805 -11.040 1.00 92.50 86 GLY A N 1
ATOM 661 C CA . GLY A 1 86 ? 6.164 -7.539 -10.822 1.00 92.50 86 GLY A CA 1
ATOM 662 C C . GLY A 1 86 ? 5.226 -7.425 -12.028 1.00 92.50 86 GLY A C 1
ATOM 663 O O . GLY A 1 86 ? 5.371 -6.564 -12.894 1.00 92.50 86 GLY A O 1
ATOM 664 N N . ARG A 1 87 ? 4.271 -8.349 -12.134 1.00 90.94 87 ARG A N 1
ATOM 665 C CA . ARG A 1 87 ? 3.455 -8.500 -13.347 1.00 90.94 87 ARG A CA 1
ATOM 666 C C . ARG A 1 87 ? 2.516 -7.320 -13.618 1.00 90.94 87 ARG A C 1
ATOM 668 O O . ARG A 1 87 ? 2.251 -7.023 -14.780 1.00 90.94 87 ARG A O 1
ATOM 675 N N . TYR A 1 88 ? 1.987 -6.687 -12.573 1.00 92.31 88 TYR A N 1
ATOM 676 C CA . TYR A 1 88 ? 1.084 -5.544 -12.704 1.00 92.31 88 TYR A CA 1
ATOM 677 C C . TYR A 1 88 ? 1.883 -4.264 -12.943 1.00 92.31 88 TYR A C 1
ATOM 679 O O . TYR A 1 88 ? 2.750 -3.944 -12.127 1.00 92.31 88 TYR A O 1
ATOM 687 N N . GLU A 1 89 ? 1.573 -3.546 -14.030 1.00 94.06 89 GLU A N 1
ATOM 688 C CA . GLU A 1 89 ? 2.240 -2.285 -14.401 1.00 94.06 89 GLU A CA 1
ATOM 689 C C . GLU A 1 89 ? 3.772 -2.406 -14.312 1.00 94.06 89 GLU A C 1
ATOM 691 O O . GLU A 1 89 ? 4.464 -1.661 -13.612 1.00 94.06 89 GLU A O 1
ATOM 696 N N . LYS A 1 90 ? 4.292 -3.445 -14.975 1.00 93.38 90 LYS A N 1
ATOM 697 C CA . LYS A 1 90 ? 5.702 -3.832 -14.939 1.00 93.38 90 LYS A CA 1
ATOM 698 C C . LYS A 1 90 ? 6.586 -2.702 -15.464 1.00 93.38 90 LYS A C 1
ATOM 700 O O .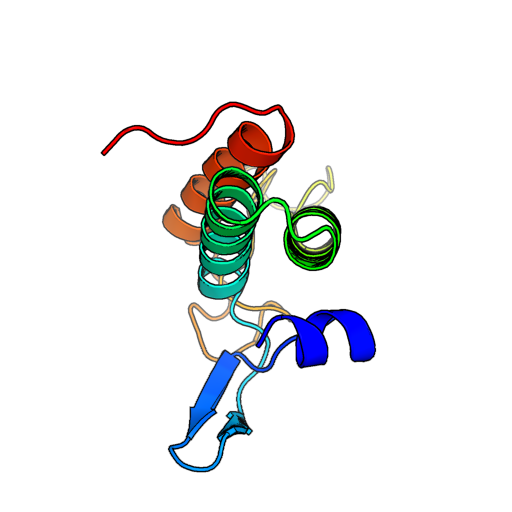 LYS A 1 90 ? 6.346 -2.198 -16.556 1.00 93.38 90 LYS A O 1
ATOM 705 N N . PHE A 1 91 ? 7.637 -2.359 -14.719 1.00 92.38 91 PHE A N 1
ATOM 706 C CA . PHE A 1 91 ? 8.556 -1.260 -15.047 1.00 92.38 91 PHE A CA 1
ATOM 707 C C . PHE A 1 91 ? 7.873 0.109 -15.205 1.00 92.38 91 PHE A C 1
ATOM 709 O O . PHE A 1 91 ? 8.390 0.977 -15.906 1.00 92.38 91 PHE A O 1
ATOM 716 N N . ALA A 1 92 ? 6.734 0.316 -14.538 1.00 93.00 92 ALA A N 1
ATOM 717 C CA . ALA A 1 92 ? 5.963 1.545 -14.639 1.00 93.00 92 ALA A CA 1
ATOM 718 C C . ALA A 1 92 ? 5.627 2.160 -13.272 1.00 93.00 92 ALA A C 1
ATOM 720 O O . ALA A 1 92 ? 5.533 1.484 -12.240 1.00 93.00 92 ALA A O 1
ATOM 721 N N . TYR A 1 93 ? 5.407 3.475 -13.311 1.00 93.81 93 TYR A N 1
ATOM 722 C CA . TYR A 1 93 ? 4.917 4.303 -12.212 1.00 93.81 93 TYR A CA 1
ATOM 723 C C . TYR A 1 93 ? 3.512 4.804 -12.567 1.00 93.81 93 TYR A C 1
ATOM 725 O O . TYR A 1 93 ? 3.369 5.896 -13.122 1.00 93.81 93 TYR A O 1
ATOM 733 N N . PRO A 1 94 ? 2.460 4.007 -12.328 1.00 94.38 94 PRO A N 1
ATOM 734 C CA . PRO A 1 94 ? 1.115 4.418 -12.688 1.00 94.38 94 PRO A CA 1
ATOM 735 C C . PRO A 1 94 ? 0.649 5.600 -11.831 1.00 94.38 94 PRO A C 1
ATOM 737 O O . PRO A 1 94 ? 0.797 5.604 -10.605 1.00 94.38 94 PRO A O 1
ATOM 740 N N . ASN A 1 95 ? 0.009 6.586 -12.464 1.00 93.75 95 ASN A N 1
ATOM 741 C CA . ASN A 1 95 ? -0.476 7.787 -11.775 1.00 93.75 95 ASN A CA 1
ATOM 742 C C . ASN A 1 95 ? -1.496 7.469 -10.662 1.00 93.75 95 ASN A C 1
ATOM 744 O O . ASN A 1 95 ? -1.556 8.173 -9.655 1.00 93.75 95 ASN A O 1
ATOM 748 N N . TRP A 1 96 ? -2.261 6.384 -10.788 1.00 94.75 96 TRP A N 1
ATOM 749 C CA . TRP A 1 96 ? -3.241 5.985 -9.785 1.00 94.75 96 TRP A CA 1
ATOM 750 C C . TRP A 1 96 ? -2.591 5.432 -8.512 1.00 94.75 96 TRP A C 1
ATOM 752 O O . TRP A 1 96 ? -3.130 5.662 -7.433 1.00 94.75 96 TRP A O 1
ATOM 762 N N . ALA A 1 97 ? -1.426 4.772 -8.587 1.00 94.56 97 ALA A N 1
ATOM 763 C CA . ALA A 1 97 ? -0.710 4.340 -7.381 1.00 94.56 97 ALA A CA 1
ATOM 764 C C . ALA A 1 97 ? -0.295 5.555 -6.538 1.00 94.56 97 ALA A C 1
ATOM 766 O O . ALA A 1 97 ? -0.532 5.579 -5.332 1.00 94.56 97 ALA A O 1
ATOM 767 N N . GLN A 1 98 ? 0.226 6.594 -7.201 1.00 94.25 98 GLN A N 1
ATOM 768 C CA . GLN A 1 98 ? 0.555 7.883 -6.589 1.00 94.25 98 GLN A CA 1
ATOM 769 C C . GLN A 1 98 ? -0.685 8.539 -5.966 1.00 94.25 98 GLN A C 1
ATOM 771 O O . GLN A 1 98 ? -0.665 8.932 -4.802 1.00 94.25 98 GLN A O 1
ATOM 776 N N . LYS A 1 99 ? -1.787 8.617 -6.724 1.00 95.69 99 LYS A N 1
ATOM 777 C CA . LYS A 1 99 ? -3.046 9.217 -6.263 1.00 95.69 99 LYS A CA 1
ATOM 778 C C . LYS A 1 99 ? -3.569 8.525 -5.006 1.00 95.69 99 LYS A C 1
ATOM 780 O O . LYS A 1 99 ? -3.888 9.194 -4.031 1.00 95.69 99 LYS A O 1
ATOM 785 N N . TYR A 1 100 ? -3.658 7.195 -5.010 1.00 97.12 100 TYR A N 1
ATOM 786 C CA . TYR A 1 100 ? -4.175 6.467 -3.850 1.00 97.12 100 TYR A CA 1
ATOM 787 C C . TYR A 1 100 ? -3.209 6.498 -2.663 1.00 97.12 100 TYR A C 1
ATOM 789 O O . TYR A 1 100 ? -3.672 6.489 -1.526 1.00 97.12 100 TYR A O 1
ATOM 797 N N . LEU A 1 101 ? -1.890 6.571 -2.883 1.00 97.06 101 LEU A N 1
ATOM 798 C CA . LEU A 1 101 ? -0.956 6.815 -1.783 1.00 97.06 101 LEU A CA 1
ATOM 799 C C . LEU A 1 101 ? -1.185 8.201 -1.165 1.00 97.06 101 LEU A C 1
ATOM 801 O O . LEU A 1 101 ? -1.226 8.310 0.057 1.00 97.06 101 LEU A O 1
ATOM 805 N N . ALA A 1 102 ? -1.383 9.239 -1.981 1.00 96.31 102 ALA A N 1
ATOM 806 C CA . ALA A 1 102 ? -1.701 10.578 -1.486 1.00 96.31 102 ALA A CA 1
ATOM 807 C C . ALA A 1 102 ? -2.994 10.581 -0.649 1.00 96.31 102 ALA A C 1
ATOM 809 O O . ALA A 1 102 ? -3.002 11.101 0.464 1.00 96.31 102 ALA A O 1
ATOM 810 N N . ASP A 1 103 ? -4.052 9.918 -1.121 1.00 97.31 103 ASP A N 1
ATOM 811 C CA . ASP A 1 103 ? -5.288 9.751 -0.346 1.00 97.31 103 ASP A CA 1
ATOM 812 C C . ASP A 1 103 ? -5.055 8.991 0.970 1.00 97.31 103 ASP A C 1
ATOM 814 O O . ASP A 1 103 ? -5.609 9.357 2.005 1.00 97.31 103 ASP A O 1
ATOM 818 N N . ALA A 1 104 ? -4.246 7.927 0.951 1.00 97.75 104 ALA A N 1
ATOM 819 C CA . ALA A 1 104 ? -3.933 7.142 2.143 1.00 97.75 104 ALA A CA 1
ATOM 820 C C . ALA A 1 104 ? -3.125 7.953 3.171 1.00 97.75 104 ALA A C 1
ATOM 822 O O . ALA A 1 104 ? -3.337 7.809 4.375 1.00 97.75 104 ALA A O 1
ATOM 823 N N . LEU A 1 105 ? -2.233 8.836 2.710 1.00 97.38 105 LEU A N 1
ATOM 824 C CA . LEU A 1 105 ? -1.520 9.789 3.561 1.00 97.38 105 LEU A CA 1
ATOM 825 C C . LEU A 1 105 ? -2.491 10.790 4.197 1.00 97.38 105 LEU A C 1
ATOM 827 O O . LEU A 1 105 ? -2.437 10.987 5.405 1.00 97.38 105 LEU A O 1
ATOM 831 N N . LEU A 1 106 ? -3.432 11.346 3.428 1.00 97.69 106 LEU A N 1
ATOM 832 C CA . LEU A 1 106 ? -4.480 12.216 3.977 1.00 97.69 106 LEU A CA 1
ATOM 833 C C . LEU A 1 106 ? -5.337 11.484 5.020 1.00 97.69 106 LEU A C 1
ATOM 835 O O . LEU A 1 106 ? -5.595 12.030 6.091 1.00 97.69 106 LEU A O 1
ATOM 839 N N . CYS A 1 107 ? -5.701 10.222 4.762 1.00 97.06 107 CYS A N 1
ATOM 840 C CA . CYS A 1 107 ? -6.423 9.393 5.731 1.00 97.06 107 CYS A CA 1
ATOM 841 C C . CYS A 1 107 ? -5.640 9.218 7.038 1.00 97.06 107 CYS A C 1
ATOM 843 O O . CYS A 1 107 ? -6.238 9.246 8.113 1.00 97.06 107 CYS A O 1
ATOM 845 N N . ARG A 1 108 ? -4.313 9.043 6.957 1.00 94.69 108 ARG A N 1
ATOM 846 C CA . ARG A 1 108 ? -3.435 8.921 8.131 1.00 94.69 108 ARG A CA 1
ATOM 847 C C . ARG A 1 108 ? -3.413 10.197 8.974 1.00 94.69 108 ARG A C 1
ATOM 849 O O . ARG A 1 108 ? -3.337 10.094 10.193 1.00 94.69 108 ARG A O 1
ATOM 856 N N . GLU A 1 109 ? -3.549 11.359 8.343 1.00 95.50 109 GLU A N 1
ATOM 857 C CA . GLU A 1 109 ? -3.685 12.663 9.011 1.00 95.50 109 GLU A CA 1
ATOM 858 C C . GLU A 1 109 ? -5.126 12.950 9.489 1.00 95.50 109 GLU A C 1
ATOM 860 O O . GLU A 1 109 ? -5.449 14.065 9.894 1.00 95.50 109 GLU A O 1
ATOM 865 N N . GLY A 1 110 ? -6.024 11.959 9.438 1.00 93.56 110 GLY A N 1
ATOM 866 C CA . GLY A 1 110 ? -7.418 12.093 9.870 1.00 93.56 110 GLY A CA 1
ATOM 867 C C . GLY A 1 110 ? -8.350 12.723 8.830 1.00 93.56 110 GLY A C 1
ATOM 868 O O . GLY A 1 110 ? -9.528 12.945 9.111 1.00 93.56 110 GLY A O 1
ATOM 869 N N . ILE A 1 111 ? -7.865 12.982 7.613 1.00 96.00 111 ILE A N 1
ATOM 870 C CA . ILE A 1 111 ? -8.652 13.551 6.516 1.00 96.00 111 ILE A CA 1
ATOM 871 C C . ILE A 1 111 ? -9.191 12.407 5.654 1.00 96.00 111 ILE A C 1
ATOM 873 O O . ILE A 1 111 ? -8.539 11.921 4.730 1.00 96.00 111 ILE A O 1
ATOM 877 N N . LEU A 1 112 ? -10.410 11.962 5.957 1.00 91.75 112 LEU A N 1
ATOM 878 C CA . LEU A 1 112 ? -11.067 10.911 5.181 1.00 91.75 112 LEU A CA 1
ATOM 879 C C . LEU A 1 112 ? -11.632 11.465 3.858 1.00 91.75 112 LEU A C 1
ATOM 881 O O . LEU A 1 112 ? -12.250 12.535 3.861 1.00 91.75 112 LEU A O 1
ATOM 885 N N . PRO A 1 113 ? -11.496 10.744 2.726 1.00 81.56 113 PRO A N 1
ATOM 886 C CA . PRO A 1 113 ? -12.054 11.196 1.462 1.00 81.56 113 PRO A CA 1
ATOM 887 C C . PRO A 1 113 ? -13.581 11.191 1.537 1.00 81.56 113 PRO A C 1
ATOM 889 O O . PRO A 1 113 ? -14.181 10.184 1.935 1.00 81.56 113 PRO A O 1
ATOM 892 N N . ARG A 1 114 ? -14.189 12.310 1.134 1.00 78.50 114 ARG A N 1
ATOM 893 C CA . ARG A 1 114 ? -15.638 12.455 0.968 1.00 78.50 114 ARG A CA 1
ATOM 894 C C . ARG A 1 114 ? -16.037 11.814 -0.361 1.00 78.50 114 ARG A C 1
ATOM 896 O O . ARG A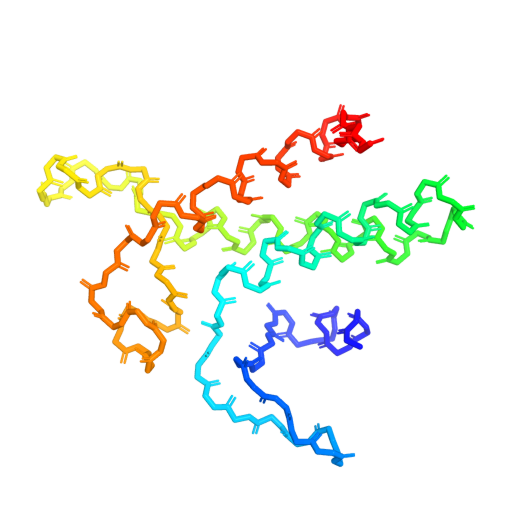 1 114 ? -15.362 12.041 -1.364 1.00 78.50 114 ARG A O 1
ATOM 903 N N . PHE A 1 115 ? -17.079 10.998 -0.341 1.00 64.38 115 PHE A N 1
ATOM 904 C CA . PHE A 1 115 ? -17.702 10.428 -1.531 1.00 64.38 115 PHE A CA 1
ATOM 905 C C . PHE A 1 115 ? -19.114 10.973 -1.660 1.00 64.38 115 PHE A C 1
ATOM 907 O O . PHE A 1 115 ? -19.736 11.168 -0.589 1.00 64.38 115 PHE A O 1
#

pLDDT: mean 94.62, std 4.64, range [64.38, 98.56]

Foldseek 3Di:
DLVVCVVPVAAACDADPVRDGDWFGFLLVLLVLLLVLLVCCVVVVPVSSLVSSVSSLVVQVVQFACDPDDDPVSHRFHARGPPQCIPGNRVDRDVSSSVSSVQSVCSNVVNRDDD